Protein AF-A0A7X7AJS6-F1 (afdb_monomer_lite)

Foldseek 3Di:
DDDDDLVVLVVLLVVLVVVLVVVPDDPVVPVVSVVSNVVSVVVNVVVVVVVVVVVVVVVVVPVD

Sequence (64 aa):
MNEFNFEEAIKRLEEINTKLASGEETLDHSMQLFEEGLKLIQLCNTKLDGFETSINDLVTKYQD

Structure (mmCIF, N/CA/C/O backbone):
data_AF-A0A7X7AJS6-F1
#
_entry.id   AF-A0A7X7AJS6-F1
#
loop_
_atom_site.group_PDB
_atom_site.id
_atom_site.type_symbol
_atom_site.label_atom_id
_atom_site.label_alt_id
_atom_site.label_comp_id
_atom_site.label_asym_id
_atom_site.label_entity_id
_atom_site.label_seq_id
_atom_site.pdbx_PDB_ins_code
_atom_site.Cartn_x
_atom_site.Cartn_y
_atom_site.Cartn_z
_atom_site.occupancy
_atom_site.B_iso_or_equiv
_atom_site.auth_seq_id
_atom_site.auth_comp_id
_atom_site.auth_asym_id
_atom_site.auth_atom_id
_atom_site.pdbx_PDB_model_num
ATOM 1 N N . MET A 1 1 ? -3.158 18.464 -7.757 1.00 35.78 1 MET A N 1
ATOM 2 C CA . MET A 1 1 ? -3.331 17.033 -8.077 1.00 35.78 1 MET A CA 1
ATOM 3 C C . MET A 1 1 ? 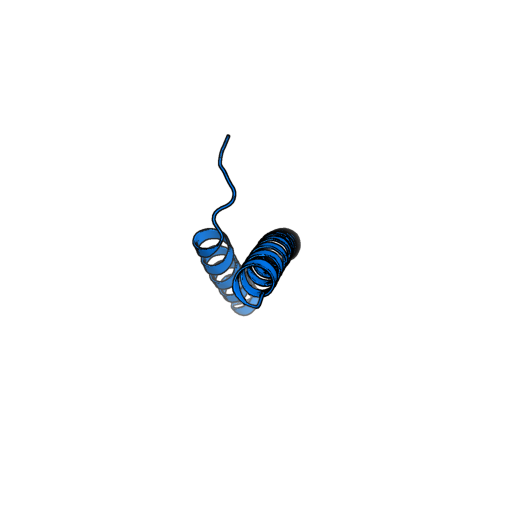-2.219 16.334 -7.318 1.00 35.78 1 MET A C 1
ATOM 5 O O . MET A 1 1 ? -1.073 16.637 -7.613 1.00 35.78 1 MET A O 1
ATOM 9 N N . ASN A 1 2 ? -2.528 15.579 -6.260 1.00 52.91 2 ASN A N 1
ATOM 10 C CA . ASN A 1 2 ? -1.482 14.908 -5.484 1.00 52.91 2 ASN A CA 1
ATOM 11 C C . ASN A 1 2 ? -1.003 13.698 -6.279 1.00 52.91 2 ASN A C 1
ATOM 13 O O . ASN A 1 2 ? -1.795 12.819 -6.613 1.00 52.91 2 ASN A O 1
ATOM 17 N N . GLU A 1 3 ? 0.273 13.718 -6.633 1.00 77.12 3 GLU A N 1
ATOM 18 C CA . GLU A 1 3 ? 0.963 12.592 -7.241 1.00 77.12 3 GLU A CA 1
ATOM 19 C C . GLU A 1 3 ? 1.106 11.475 -6.197 1.00 77.12 3 GLU A C 1
ATOM 21 O O . GLU A 1 3 ? 1.273 11.745 -5.008 1.00 77.12 3 GLU A O 1
ATOM 26 N N . PHE A 1 4 ? 0.982 10.221 -6.625 1.00 87.06 4 PHE A N 1
ATOM 27 C CA . PHE A 1 4 ? 1.141 9.070 -5.740 1.00 87.06 4 PHE A CA 1
ATOM 28 C C . PHE A 1 4 ? 2.579 8.999 -5.204 1.00 87.06 4 PHE A C 1
ATOM 30 O O . PHE A 1 4 ? 3.528 8.973 -5.991 1.00 87.06 4 PHE A O 1
ATOM 37 N N . ASN A 1 5 ? 2.727 8.922 -3.879 1.00 94.50 5 ASN A N 1
ATOM 38 C CA . ASN A 1 5 ? 4.002 8.717 -3.198 1.00 94.50 5 ASN A CA 1
ATOM 39 C C . ASN A 1 5 ? 4.079 7.278 -2.658 1.00 94.50 5 ASN A C 1
ATOM 41 O O . ASN A 1 5 ? 3.191 6.830 -1.930 1.00 94.50 5 ASN A O 1
ATOM 45 N N . PHE A 1 6 ? 5.132 6.551 -3.037 1.00 94.25 6 PHE A N 1
ATOM 46 C CA . PHE A 1 6 ? 5.279 5.134 -2.709 1.00 94.25 6 PHE A CA 1
ATOM 47 C C . PHE A 1 6 ? 5.577 4.929 -1.220 1.00 94.25 6 PHE A C 1
ATOM 49 O O . PHE A 1 6 ? 4.955 4.090 -0.574 1.00 94.25 6 PHE A O 1
ATOM 56 N N . GLU A 1 7 ? 6.481 5.722 -0.652 1.00 95.62 7 GLU A N 1
ATOM 57 C CA . GLU A 1 7 ? 6.880 5.644 0.752 1.00 95.62 7 GLU A CA 1
ATOM 58 C C . GLU A 1 7 ? 5.708 5.955 1.694 1.00 95.62 7 GLU A C 1
ATOM 60 O O . GLU A 1 7 ? 5.511 5.264 2.695 1.00 95.62 7 GLU A O 1
ATOM 65 N N . GLU A 1 8 ? 4.885 6.948 1.353 1.00 96.88 8 GLU A N 1
ATOM 66 C CA . GLU A 1 8 ? 3.659 7.264 2.090 1.00 96.88 8 GLU A CA 1
ATOM 67 C C . GLU A 1 8 ? 2.628 6.135 1.991 1.00 96.88 8 GLU A C 1
ATOM 69 O O . GLU A 1 8 ? 1.999 5.795 2.994 1.00 96.88 8 GLU A O 1
ATOM 74 N N . ALA A 1 9 ? 2.478 5.515 0.816 1.00 96.94 9 ALA A N 1
ATOM 75 C CA . ALA A 1 9 ? 1.575 4.383 0.627 1.00 96.94 9 ALA A CA 1
ATOM 76 C C . ALA A 1 9 ? 2.001 3.159 1.453 1.00 96.94 9 ALA A C 1
ATOM 78 O O . ALA A 1 9 ? 1.154 2.524 2.084 1.00 96.94 9 ALA A O 1
ATOM 79 N N . ILE A 1 10 ? 3.302 2.859 1.510 1.00 97.56 10 ILE A N 1
ATOM 80 C CA . ILE A 1 10 ? 3.846 1.790 2.359 1.00 97.56 10 ILE A CA 1
ATOM 81 C C . ILE A 1 10 ? 3.607 2.095 3.837 1.00 97.56 10 ILE A C 1
ATOM 83 O O . ILE A 1 10 ? 3.064 1.252 4.551 1.00 97.56 10 ILE A O 1
ATOM 87 N N . LYS A 1 11 ? 3.916 3.315 4.289 1.00 98.25 11 LYS A N 1
ATOM 88 C CA . LYS A 1 11 ? 3.650 3.724 5.674 1.00 98.25 11 LYS A CA 1
ATOM 89 C C . LYS A 1 11 ? 2.167 3.583 6.024 1.00 98.25 11 LYS A C 1
ATOM 91 O O . LYS A 1 11 ? 1.816 3.096 7.097 1.00 98.25 11 LYS A O 1
ATOM 96 N N . ARG A 1 12 ? 1.278 3.967 5.106 1.00 98.00 12 ARG A N 1
ATOM 97 C CA . ARG A 1 12 ? -0.163 3.832 5.308 1.00 98.00 12 ARG A CA 1
ATOM 98 C C . ARG A 1 12 ? -0.606 2.369 5.394 1.00 98.00 12 ARG A C 1
ATOM 100 O O . ARG A 1 12 ? -1.453 2.043 6.222 1.00 98.00 12 ARG A O 1
ATOM 107 N N . LEU A 1 13 ? -0.024 1.483 4.587 1.00 98.31 13 LEU A N 1
ATOM 108 C CA . LEU A 1 13 ? -0.280 0.043 4.670 1.00 98.31 13 LEU A CA 1
ATOM 109 C C . LEU A 1 13 ? 0.129 -0.542 6.031 1.00 98.31 13 LEU A C 1
ATOM 111 O O . LEU A 1 13 ? -0.615 -1.349 6.590 1.00 98.31 13 LEU A O 1
ATOM 115 N N . GLU A 1 14 ? 1.254 -0.107 6.602 1.00 98.19 14 GLU A N 1
ATOM 116 C CA . GLU A 1 14 ? 1.687 -0.518 7.947 1.00 98.19 14 GLU A CA 1
ATOM 117 C C . GLU A 1 14 ? 0.711 -0.050 9.039 1.00 98.19 14 GLU A C 1
ATOM 119 O O . GLU A 1 14 ? 0.372 -0.814 9.951 1.00 98.19 14 GLU A O 1
ATOM 124 N N . GLU A 1 15 ? 0.204 1.182 8.929 1.00 98.19 15 GLU A N 1
ATOM 125 C CA . GLU A 1 15 ? -0.829 1.711 9.828 1.00 98.19 15 GLU A CA 1
ATOM 126 C C . GLU A 1 15 ? -2.131 0.904 9.737 1.00 98.19 15 GLU A C 1
ATOM 128 O O . GLU A 1 15 ? -2.703 0.539 10.766 1.00 98.19 15 GLU A O 1
ATOM 133 N N . ILE A 1 16 ? -2.590 0.603 8.516 1.00 98.12 16 ILE A N 1
ATOM 134 C CA . ILE A 1 16 ? -3.781 -0.222 8.269 1.00 98.12 16 ILE A CA 1
ATOM 135 C C . ILE A 1 16 ? -3.600 -1.604 8.897 1.00 98.12 16 ILE A C 1
ATOM 137 O O . ILE A 1 16 ? -4.468 -2.051 9.647 1.00 98.12 16 ILE A O 1
ATOM 141 N N . ASN A 1 17 ? -2.463 -2.258 8.648 1.00 97.44 17 ASN A N 1
ATOM 142 C CA . ASN A 1 17 ? -2.170 -3.573 9.207 1.00 97.44 17 ASN A CA 1
ATOM 143 C C . ASN A 1 17 ? -2.176 -3.548 10.742 1.00 97.44 17 ASN A C 1
ATOM 145 O O . ASN A 1 17 ? -2.753 -4.431 11.370 1.00 97.44 17 ASN A O 1
ATOM 149 N N . THR A 1 18 ? -1.599 -2.507 11.348 1.00 97.81 18 THR A N 1
ATOM 150 C CA . THR A 1 18 ? -1.587 -2.336 12.808 1.00 97.81 18 THR A CA 1
ATOM 151 C C . THR A 1 18 ? -3.002 -2.195 13.375 1.00 97.81 18 THR A C 1
ATOM 153 O O . THR A 1 18 ? -3.329 -2.845 14.366 1.00 97.81 18 THR A O 1
ATOM 156 N N . LYS A 1 19 ? -3.862 -1.392 12.736 1.00 97.25 19 LYS A N 1
ATOM 157 C CA . LYS A 1 19 ? -5.260 -1.202 13.163 1.00 97.25 19 LYS A CA 1
ATOM 158 C C . LYS A 1 19 ? -6.109 -2.457 13.000 1.00 97.25 19 LYS A C 1
ATOM 160 O O . LYS A 1 19 ? -6.886 -2.793 13.883 1.00 97.25 19 LYS A O 1
ATOM 165 N N . LEU A 1 20 ? -5.949 -3.171 11.888 1.00 97.00 20 LEU A N 1
ATOM 166 C CA . LEU A 1 20 ? -6.659 -4.431 11.671 1.00 97.00 20 LEU A CA 1
ATOM 167 C C . LEU A 1 20 ? -6.194 -5.509 12.661 1.00 97.00 20 LEU A C 1
ATOM 169 O O . LEU A 1 20 ? -7.016 -6.268 13.169 1.00 97.00 20 LEU A O 1
ATOM 173 N N . ALA A 1 21 ? -4.896 -5.552 12.977 1.00 96.25 21 ALA A N 1
ATOM 174 C CA . ALA A 1 21 ? -4.329 -6.509 13.923 1.00 96.25 21 ALA A CA 1
ATOM 175 C C . ALA A 1 21 ? -4.704 -6.228 15.387 1.00 96.25 21 ALA A C 1
ATOM 177 O O . ALA A 1 21 ? -4.721 -7.167 16.182 1.00 96.25 21 ALA A O 1
ATOM 178 N N . SER A 1 22 ? -5.008 -4.976 15.760 1.00 96.44 22 SER A N 1
ATOM 179 C CA . SER A 1 22 ? -5.448 -4.662 17.128 1.00 96.44 22 SER A CA 1
ATOM 180 C C . SER A 1 22 ? -6.830 -5.239 17.442 1.00 96.44 22 SER A C 1
ATOM 182 O O . SER A 1 22 ? -7.112 -5.552 18.597 1.00 96.44 22 SER A O 1
ATOM 184 N N . GLY A 1 23 ? -7.686 -5.400 16.426 1.00 93.38 23 GLY A N 1
ATOM 185 C CA . GLY A 1 23 ? -9.058 -5.888 16.590 1.00 93.38 23 GLY A CA 1
ATOM 186 C C . GLY A 1 23 ? -9.989 -4.910 17.317 1.00 93.38 23 GLY A C 1
ATOM 187 O O . GLY A 1 23 ? -11.079 -5.302 17.725 1.00 93.38 23 GLY A O 1
ATOM 188 N N . GLU A 1 24 ? -9.570 -3.654 17.497 1.00 94.56 24 GLU A N 1
ATOM 189 C CA . GLU A 1 24 ? -10.347 -2.609 18.184 1.00 94.56 24 GLU A CA 1
ATOM 190 C C . GLU A 1 24 ? -11.312 -1.868 17.243 1.00 94.56 24 GLU A C 1
ATOM 192 O O . GLU A 1 24 ? -12.213 -1.159 17.694 1.00 94.56 24 GLU A O 1
ATOM 197 N N . GLU A 1 25 ? -11.133 -2.026 15.931 1.00 95.88 25 GLU A N 1
ATOM 198 C CA . GLU A 1 25 ? -11.977 -1.399 14.919 1.00 95.88 25 GLU A CA 1
ATOM 199 C C . GLU A 1 25 ? -13.333 -2.104 14.796 1.00 95.88 25 GLU A C 1
ATOM 201 O O . GLU A 1 25 ? -13.467 -3.322 14.930 1.00 95.88 25 GLU A O 1
ATOM 206 N N . THR A 1 26 ? -14.368 -1.329 14.475 1.00 97.56 26 THR A N 1
ATOM 207 C CA . THR A 1 26 ? -15.679 -1.897 14.135 1.00 97.56 26 THR A CA 1
ATOM 208 C C . THR A 1 26 ? -15.602 -2.707 12.838 1.00 97.56 26 THR A C 1
ATOM 210 O O . THR A 1 26 ? -14.685 -2.530 12.033 1.00 97.56 26 THR A O 1
ATOM 213 N N . LEU A 1 27 ? -16.587 -3.579 12.597 1.00 96.38 27 LEU A N 1
ATOM 214 C CA . LEU A 1 27 ? -16.644 -4.374 11.366 1.00 96.38 27 LEU A CA 1
ATOM 215 C C . LEU A 1 27 ? -16.658 -3.489 10.107 1.00 96.38 27 LEU A C 1
ATOM 217 O O . LEU A 1 27 ? -15.917 -3.755 9.162 1.00 96.38 27 LEU A O 1
ATOM 221 N N . ASP A 1 28 ? -17.452 -2.416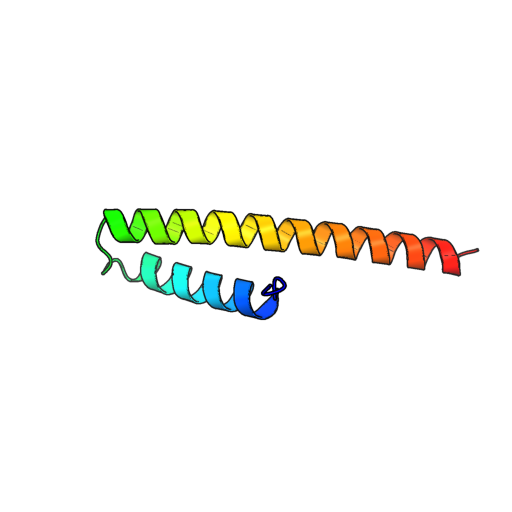 10.119 1.00 97.31 28 ASP A N 1
ATOM 222 C CA . ASP A 1 28 ? -17.564 -1.494 8.985 1.00 97.31 28 ASP A CA 1
ATOM 223 C C . ASP A 1 28 ? -16.248 -0.746 8.733 1.00 97.31 28 ASP A C 1
ATOM 225 O O . ASP A 1 28 ? -15.793 -0.653 7.593 1.00 97.31 28 ASP A O 1
ATOM 229 N N . HIS A 1 29 ? -15.584 -0.268 9.790 1.00 97.19 29 HIS A N 1
ATOM 230 C CA . HIS A 1 29 ? -14.266 0.364 9.662 1.00 97.19 29 HIS A CA 1
ATOM 231 C C . HIS A 1 29 ? -13.192 -0.619 9.200 1.00 97.19 29 HIS A C 1
ATOM 233 O O . HIS A 1 29 ? -12.371 -0.277 8.353 1.00 97.19 29 HIS A O 1
ATOM 239 N N . SER A 1 30 ? -13.217 -1.850 9.707 1.00 97.69 30 SER A N 1
ATOM 240 C CA . SER A 1 30 ? -12.292 -2.905 9.287 1.00 97.69 30 SER A CA 1
ATOM 241 C C . SER A 1 30 ? -12.432 -3.194 7.792 1.00 97.69 30 SER A C 1
ATOM 243 O O . SER A 1 30 ? -11.429 -3.336 7.094 1.00 97.69 30 SER A O 1
ATOM 245 N N . MET A 1 31 ? -13.665 -3.204 7.275 1.00 97.88 31 MET A N 1
ATOM 246 C CA . MET A 1 31 ? -13.927 -3.364 5.844 1.00 97.88 31 MET A CA 1
ATOM 247 C C . MET A 1 31 ? -13.365 -2.196 5.022 1.00 97.88 31 MET A C 1
ATOM 249 O O . MET A 1 31 ? -12.726 -2.419 3.995 1.00 97.88 31 MET A O 1
ATOM 253 N N . GLN A 1 32 ? -13.545 -0.957 5.489 1.00 98.25 32 GLN A N 1
ATOM 254 C CA . GLN A 1 32 ? -13.007 0.233 4.820 1.00 98.25 32 GLN A CA 1
ATOM 255 C C . GLN A 1 32 ? -11.474 0.244 4.797 1.00 98.25 32 GLN A C 1
ATOM 257 O O . GLN A 1 32 ? -10.878 0.500 3.752 1.00 98.25 32 GLN A O 1
ATOM 262 N N . LEU A 1 33 ? -10.834 -0.069 5.928 1.00 98.31 33 LEU A N 1
ATOM 263 C CA . LEU A 1 33 ? -9.377 -0.172 6.041 1.00 98.31 33 LEU A CA 1
ATOM 264 C C . LEU A 1 33 ? -8.821 -1.259 5.115 1.00 98.31 33 LEU A C 1
ATOM 266 O O . LEU A 1 33 ? -7.79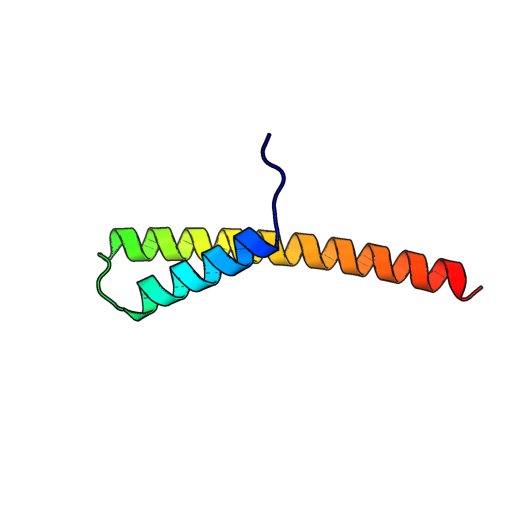0 -1.062 4.472 1.00 98.31 33 LEU A O 1
ATOM 270 N N . PHE A 1 34 ? -9.516 -2.391 5.010 1.00 97.75 34 PHE A N 1
ATOM 271 C CA . PHE A 1 34 ? -9.128 -3.467 4.105 1.00 97.75 34 PHE A CA 1
ATOM 272 C C . PHE A 1 34 ? -9.235 -3.049 2.631 1.00 97.75 34 PHE A C 1
ATOM 274 O O . PHE A 1 34 ? -8.296 -3.260 1.863 1.00 97.75 34 PHE A O 1
ATOM 281 N N . GLU A 1 35 ? -10.337 -2.406 2.235 1.00 98.31 35 GLU A N 1
ATOM 282 C CA . GLU A 1 35 ? -10.512 -1.887 0.873 1.00 98.31 35 GLU A CA 1
ATOM 283 C C . GLU A 1 35 ? -9.446 -0.836 0.523 1.00 98.31 35 GLU A C 1
ATOM 285 O O . GLU A 1 35 ? -8.884 -0.855 -0.576 1.00 98.31 35 GLU A O 1
ATOM 290 N N . GLU A 1 36 ? -9.133 0.062 1.460 1.00 98.06 36 GLU A N 1
ATOM 291 C CA . GLU A 1 36 ? -8.044 1.030 1.318 1.00 98.06 36 GLU A CA 1
ATOM 292 C C . GLU A 1 36 ? -6.701 0.320 1.100 1.00 98.06 36 GLU A C 1
ATOM 294 O O . GLU A 1 36 ? -5.975 0.648 0.159 1.00 98.06 36 GLU A O 1
ATOM 299 N N . GLY A 1 37 ? -6.402 -0.697 1.913 1.00 98.06 37 GLY A N 1
ATOM 300 C CA . GLY A 1 37 ? -5.183 -1.491 1.788 1.00 98.06 37 GLY A CA 1
ATOM 301 C C . GLY A 1 37 ? -5.049 -2.151 0.415 1.00 98.06 37 GLY A C 1
ATOM 302 O O . GLY A 1 37 ? -3.995 -2.062 -0.213 1.00 98.06 37 GLY A O 1
ATOM 303 N N . LEU A 1 38 ? -6.128 -2.739 -0.110 1.00 98.19 38 LEU A N 1
ATOM 304 C CA . LEU A 1 38 ? -6.125 -3.336 -1.450 1.00 98.19 38 LEU A CA 1
ATOM 305 C C . LEU A 1 38 ? -5.827 -2.308 -2.550 1.00 98.19 38 LEU A C 1
ATOM 307 O O . LEU A 1 38 ? -5.034 -2.587 -3.453 1.00 98.19 38 LEU A O 1
ATOM 311 N N . LYS A 1 39 ? -6.416 -1.109 -2.463 1.00 97.75 39 LYS A N 1
ATOM 312 C CA . LYS A 1 39 ? -6.155 -0.023 -3.422 1.00 97.75 39 LYS A CA 1
ATOM 313 C C . LYS A 1 39 ? -4.697 0.430 -3.372 1.00 97.75 39 LYS A C 1
ATOM 315 O O . LYS A 1 39 ? -4.080 0.604 -4.420 1.00 97.75 39 LYS A O 1
ATOM 320 N N . LEU A 1 40 ? -4.135 0.591 -2.174 1.00 98.00 40 LEU A N 1
ATOM 321 C CA . LEU A 1 40 ? -2.733 0.980 -2.002 1.00 98.00 40 LEU A CA 1
ATOM 322 C C . LEU A 1 40 ? -1.781 -0.081 -2.563 1.00 98.00 40 LEU A C 1
ATOM 324 O O . LEU A 1 40 ? -0.870 0.268 -3.307 1.00 98.00 40 LEU A O 1
ATOM 328 N N . ILE A 1 41 ? -2.033 -1.368 -2.295 1.00 97.69 41 ILE A N 1
ATOM 329 C CA . ILE A 1 41 ? -1.241 -2.475 -2.856 1.00 97.69 41 ILE A CA 1
ATOM 330 C C . ILE A 1 41 ? -1.264 -2.438 -4.388 1.00 97.69 41 ILE A C 1
ATOM 332 O O . ILE A 1 41 ? -0.215 -2.548 -5.023 1.00 97.69 41 ILE A O 1
ATOM 336 N N . GLN A 1 42 ? -2.438 -2.240 -4.993 1.00 97.19 42 GLN A N 1
ATOM 337 C CA . GLN A 1 42 ? -2.559 -2.157 -6.449 1.00 97.19 42 GLN A CA 1
ATOM 338 C C . GLN A 1 42 ? -1.737 -0.995 -7.032 1.00 97.19 42 GLN A C 1
ATOM 340 O O . GLN A 1 42 ? -1.060 -1.163 -8.051 1.00 97.19 42 GLN A O 1
ATOM 345 N N . LEU A 1 43 ? -1.772 0.173 -6.385 1.00 95.88 43 LEU A N 1
ATOM 346 C CA . LEU A 1 43 ? -1.000 1.344 -6.805 1.00 95.88 43 LEU A CA 1
ATOM 347 C C . LEU A 1 43 ? 0.510 1.115 -6.661 1.00 95.88 43 LEU A C 1
ATOM 349 O O . LEU A 1 43 ? 1.260 1.423 -7.588 1.00 95.88 43 LEU A O 1
ATOM 353 N N . CYS A 1 44 ? 0.946 0.528 -5.544 1.00 96.75 44 CYS A N 1
ATOM 354 C CA . CYS A 1 44 ? 2.342 0.162 -5.317 1.00 96.75 44 CYS A CA 1
ATOM 355 C C . CYS A 1 44 ? 2.856 -0.786 -6.404 1.00 96.75 44 CYS A C 1
ATOM 357 O O . CYS A 1 44 ? 3.888 -0.501 -7.008 1.00 96.75 44 CYS A O 1
ATOM 359 N N . ASN A 1 45 ? 2.115 -1.856 -6.706 1.00 96.62 45 ASN A N 1
ATOM 360 C CA . ASN A 1 45 ? 2.493 -2.811 -7.752 1.00 96.62 45 ASN A CA 1
ATOM 361 C C . ASN A 1 45 ? 2.602 -2.127 -9.119 1.00 96.62 45 ASN A C 1
ATOM 363 O O . ASN A 1 45 ? 3.623 -2.245 -9.782 1.00 96.62 45 ASN A O 1
ATOM 367 N N . THR A 1 46 ? 1.616 -1.301 -9.481 1.00 95.19 46 THR A N 1
ATOM 368 C CA . THR A 1 46 ? 1.642 -0.548 -10.748 1.00 95.19 46 THR A CA 1
ATOM 369 C C . THR A 1 46 ? 2.883 0.347 -10.859 1.00 95.19 46 THR A C 1
ATOM 371 O O . THR A 1 46 ? 3.478 0.476 -11.931 1.00 95.19 46 THR A O 1
ATOM 374 N N . LYS A 1 47 ? 3.298 0.983 -9.754 1.00 93.88 47 LYS A N 1
ATOM 375 C CA . LYS A 1 47 ? 4.500 1.825 -9.726 1.00 93.88 47 LYS A CA 1
ATOM 376 C C . LYS A 1 47 ? 5.779 0.995 -9.876 1.00 93.88 47 LYS A C 1
ATOM 378 O O . LYS A 1 47 ? 6.684 1.434 -10.585 1.00 93.88 47 LYS A O 1
ATOM 383 N N . LEU A 1 48 ? 5.844 -0.171 -9.231 1.00 95.88 48 LEU A N 1
ATOM 384 C CA . LEU A 1 48 ? 6.977 -1.095 -9.323 1.00 95.88 48 LEU A CA 1
ATOM 385 C C . LEU A 1 48 ? 7.120 -1.675 -10.734 1.00 95.88 48 LEU A C 1
ATOM 387 O O . LEU A 1 48 ? 8.219 -1.626 -11.274 1.00 95.88 48 LEU A O 1
ATOM 391 N N . ASP A 1 49 ? 6.024 -2.094 -11.367 1.00 95.19 49 ASP A N 1
ATOM 392 C CA . ASP A 1 49 ? 6.030 -2.625 -12.739 1.00 95.19 49 ASP A CA 1
ATOM 393 C C . ASP A 1 49 ? 6.575 -1.589 -13.744 1.00 95.19 49 ASP A C 1
ATOM 395 O O . ASP A 1 49 ? 7.399 -1.889 -14.616 1.00 95.19 49 ASP A O 1
ATOM 399 N N . GLY A 1 50 ? 6.155 -0.326 -13.601 1.00 93.81 50 GLY A N 1
ATOM 400 C CA . GLY A 1 50 ? 6.660 0.774 -14.427 1.00 93.81 50 GLY A CA 1
ATOM 401 C C . GLY A 1 50 ? 8.143 1.075 -14.183 1.00 93.81 50 GLY A C 1
ATOM 402 O O . GLY A 1 50 ? 8.883 1.399 -15.118 1.00 93.81 50 GLY A O 1
ATOM 403 N N . PHE A 1 51 ? 8.594 0.946 -12.935 1.00 94.50 51 PHE A N 1
ATOM 404 C CA . PHE A 1 51 ? 10.000 1.113 -12.578 1.00 94.50 51 PHE A CA 1
ATOM 405 C C . PHE A 1 51 ? 10.869 -0.030 -13.123 1.00 94.50 51 PHE A C 1
ATOM 407 O O . PHE A 1 51 ? 11.916 0.240 -13.709 1.00 94.50 51 PHE A O 1
ATOM 414 N N . GLU A 1 52 ? 10.414 -1.280 -13.015 1.00 95.12 52 GLU A N 1
ATOM 415 C CA . GLU A 1 52 ? 11.087 -2.455 -13.580 1.00 95.12 52 GLU A CA 1
ATOM 416 C C . GLU A 1 52 ? 11.226 -2.341 -15.101 1.00 95.12 52 GLU A C 1
ATOM 418 O O . GLU A 1 52 ? 12.317 -2.532 -15.638 1.00 95.12 52 GLU A O 1
ATOM 423 N N . THR A 1 53 ? 10.156 -1.931 -15.789 1.00 96.12 53 THR A N 1
ATOM 424 C CA . THR A 1 53 ? 10.187 -1.668 -17.237 1.00 96.12 53 THR A CA 1
ATOM 425 C C . THR A 1 53 ? 11.259 -0.632 -17.583 1.00 96.12 53 THR A C 1
ATOM 427 O O . THR A 1 53 ? 12.095 -0.862 -18.454 1.00 96.12 53 THR A O 1
ATOM 430 N N . SER A 1 54 ? 11.295 0.478 -16.839 1.00 94.75 54 SER A N 1
ATOM 431 C CA . SER A 1 54 ? 12.277 1.548 -17.050 1.00 94.75 54 SER A CA 1
ATOM 432 C C . SER A 1 54 ? 13.718 1.073 -16.818 1.00 94.75 54 SER A C 1
ATOM 434 O O . SER A 1 54 ? 14.626 1.473 -17.547 1.00 94.75 54 SER A O 1
ATOM 436 N N . ILE A 1 55 ? 13.944 0.216 -15.816 1.00 96.44 55 ILE A N 1
ATOM 437 C CA . ILE A 1 55 ? 15.252 -0.404 -15.570 1.00 96.44 55 ILE A CA 1
ATOM 438 C C . ILE A 1 55 ? 15.645 -1.308 -16.736 1.00 96.44 55 ILE A C 1
ATOM 440 O O . ILE A 1 55 ? 16.769 -1.194 -17.223 1.00 96.44 55 ILE A O 1
ATOM 444 N N . ASN A 1 56 ? 14.747 -2.176 -17.198 1.00 95.69 56 ASN A N 1
ATOM 445 C CA . ASN A 1 56 ? 15.031 -3.115 -18.283 1.00 95.69 56 ASN A CA 1
ATOM 446 C C . ASN A 1 56 ? 15.394 -2.389 -19.587 1.00 95.69 56 ASN A C 1
ATOM 448 O O . ASN A 1 56 ? 16.354 -2.778 -20.261 1.00 95.69 56 ASN A O 1
ATOM 452 N N . ASP A 1 57 ? 14.701 -1.292 -1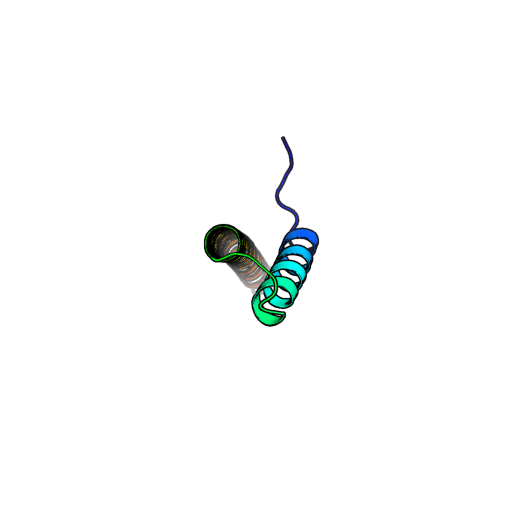9.900 1.00 96.06 57 ASP A N 1
ATOM 453 C CA . ASP A 1 57 ? 15.015 -0.444 -21.053 1.00 96.06 57 ASP A CA 1
ATOM 454 C C . ASP A 1 57 ? 16.414 0.176 -20.938 1.00 96.06 57 ASP A C 1
ATOM 456 O O . ASP A 1 57 ? 17.186 0.181 -21.901 1.00 96.06 57 ASP A O 1
ATOM 460 N N . LEU A 1 58 ? 16.773 0.678 -19.750 1.00 96.19 58 LEU A N 1
ATOM 461 C CA . LEU A 1 58 ? 18.102 1.233 -19.497 1.00 96.19 58 L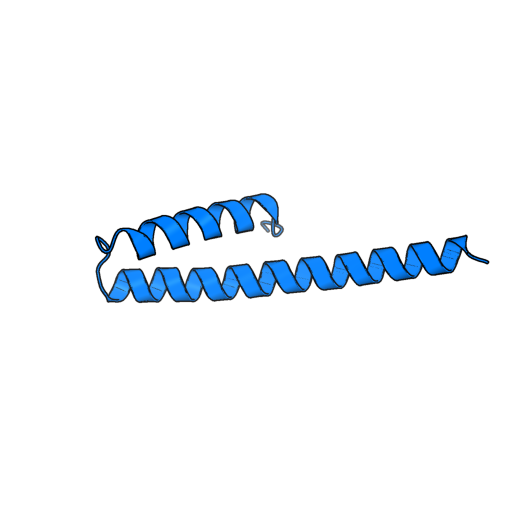EU A CA 1
ATOM 462 C C . LEU A 1 58 ? 19.187 0.160 -19.604 1.00 96.19 58 LEU A C 1
ATOM 464 O O . LEU A 1 58 ? 20.188 0.382 -20.278 1.00 96.19 58 LEU A O 1
ATOM 468 N N . VAL A 1 59 ? 18.994 -1.002 -18.980 1.00 96.06 59 VAL A N 1
ATOM 469 C CA . VAL A 1 59 ? 19.955 -2.114 -19.033 1.00 96.06 59 VAL A CA 1
ATOM 470 C C . VAL A 1 59 ? 20.199 -2.539 -20.478 1.00 96.06 59 VAL A C 1
ATOM 472 O O . VAL A 1 59 ? 21.353 -2.619 -20.888 1.00 96.06 59 VAL A O 1
ATOM 475 N N . THR A 1 60 ? 19.134 -2.709 -21.264 1.00 94.94 60 THR A N 1
ATOM 476 C CA . THR A 1 60 ? 19.233 -3.053 -22.692 1.00 94.94 60 THR A CA 1
ATOM 477 C C . THR A 1 60 ? 20.016 -1.987 -23.460 1.00 94.94 60 THR A C 1
ATOM 479 O O . THR A 1 60 ? 20.929 -2.307 -24.211 1.00 94.94 60 THR A O 1
ATOM 482 N N . LYS A 1 61 ? 19.730 -0.701 -23.217 1.00 94.94 61 LYS A N 1
ATOM 483 C CA . LYS A 1 61 ? 20.376 0.423 -23.911 1.00 94.94 61 LYS A CA 1
ATOM 484 C C . LYS A 1 61 ? 21.888 0.541 -23.664 1.00 94.94 61 LYS A C 1
ATOM 486 O O . LYS A 1 61 ? 22.574 1.124 -24.498 1.00 94.94 61 LYS A O 1
ATOM 491 N N . 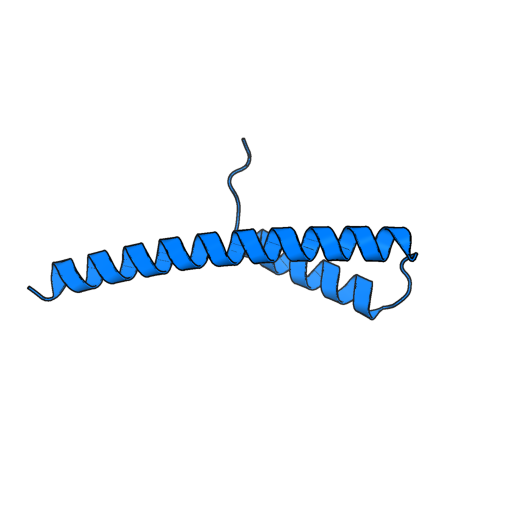TYR A 1 62 ? 22.396 0.073 -22.524 1.00 92.31 62 TYR A N 1
ATOM 492 C CA . TYR A 1 62 ? 23.815 0.187 -22.147 1.00 92.31 62 TYR A CA 1
ATOM 493 C C . TYR A 1 62 ? 24.583 -1.147 -22.216 1.00 92.31 62 TYR A C 1
ATOM 495 O O . TYR A 1 62 ? 25.744 -1.193 -21.806 1.00 92.31 62 TYR A O 1
ATOM 503 N N . GLN A 1 63 ? 23.948 -2.226 -22.688 1.00 81.62 63 GLN A N 1
ATOM 504 C CA . GLN A 1 63 ? 24.588 -3.527 -22.928 1.00 81.62 63 GLN A CA 1
ATOM 505 C C . GLN A 1 63 ? 24.969 -3.766 -24.403 1.00 81.62 63 GLN A C 1
ATOM 507 O O . GLN A 1 63 ? 25.672 -4.742 -24.672 1.00 81.62 63 GLN A O 1
ATOM 512 N N . ASP A 1 64 ? 24.576 -2.861 -25.308 1.00 55.12 64 ASP A N 1
ATOM 513 C CA . ASP A 1 64 ? 25.041 -2.753 -26.704 1.00 55.12 64 ASP A CA 1
ATOM 514 C C . ASP A 1 64 ? 26.199 -1.743 -26.845 1.00 55.12 64 ASP A C 1
ATOM 516 O O . ASP A 1 64 ? 27.095 -1.975 -27.693 1.00 55.12 64 ASP A O 1
#

Radius of gyration: 16.61 Å; chains: 1; bounding box: 43×24×45 Å

pLDDT: mean 93.57, std 10.87, range [35.78, 98.31]

Secondary structure (DSSP, 8-state):
-PPP-HHHHHHHHHHHHHHHHH--S-HHHHHHHHHHHHHHHHHHHHHHHHHHHHHHHHHHHHH-